Protein AF-A0A8B6DV69-F1 (afdb_monomer_lite)

InterPro domains:
  IPR046496 Domain of unknown function DUF6589 [PF20231] (19-103)

Secondary structure (DSSP, 8-state):
-----TTHHHHHHHHHHTS-------------TTSHHHHHHHHHHHHTTSPEETTEEPPEEEEE-HHHHHHHHHHHHHTTT-SSTTTTTTTEEEEE--HHHHHHHHHHHHHHTS-TT---TT--PPP---------

Organism: Mytilus galloprovincialis (NCBI:txid29158)

pLDDT: mean 71.66, std 21.99, range [31.91, 94.56]

Foldseek 3Di:
DDDDDPPVPVVVVVVVVPPDDDDDPLDDDPFDLVDLVSVLVVLLSVQVVFDADP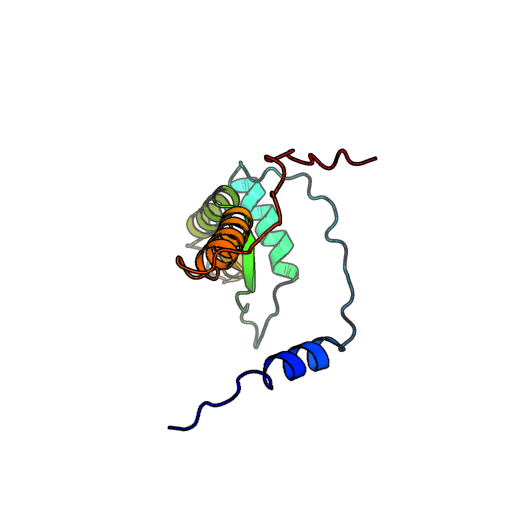NHGDADEDEDAPSSLVSLVVNLVVQVPPPHCSSSSRNYDYDYDPVVVVVVVVVVVVVPVPPPPDPPPDDDDPPDDPPPPPDD

Sequence (136 aa):
MQGICNLSYTTSIFKRIQKKCSVIPFGILEKDENKTGEMIEIIEHLQQYTPKAHDKMMPLLMGGDGLSVAKGEGAQKARADGISQENRLEGFIWKSEDWHAHVISLQVQERAAIPSGCKIQGVDMPPLRAVCLEMN

Radius of gyration: 22.4 Å; chains: 1; bounding box: 54×40×48 Å

Structure (mmCIF, N/CA/C/O backbone):
data_AF-A0A8B6DV69-F1
#
_entry.id   AF-A0A8B6DV69-F1
#
loop_
_atom_site.group_PDB
_atom_site.id
_atom_site.type_symbol
_atom_site.label_atom_id
_atom_site.label_alt_id
_atom_site.label_comp_id
_atom_site.label_asym_id
_atom_site.label_entity_id
_atom_site.label_seq_id
_atom_site.pdbx_PDB_ins_code
_atom_site.Cartn_x
_atom_site.Cartn_y
_atom_site.Cartn_z
_atom_site.occupancy
_atom_site.B_iso_or_equiv
_atom_site.auth_seq_id
_atom_site.auth_comp_id
_atom_site.auth_asym_id
_atom_site.auth_atom_id
_atom_site.pdbx_PDB_model_num
ATOM 1 N N . MET A 1 1 ? 34.103 -25.054 16.673 1.00 37.94 1 MET A N 1
ATOM 2 C CA . MET A 1 1 ? 33.200 -24.127 15.958 1.00 37.94 1 MET A CA 1
ATOM 3 C C . MET A 1 1 ? 32.235 -24.959 15.131 1.00 37.94 1 MET A C 1
ATOM 5 O O . MET A 1 1 ? 32.629 -25.494 14.106 1.00 37.94 1 MET A O 1
ATOM 9 N N . GLN A 1 2 ? 31.030 -25.187 15.654 1.00 32.75 2 GLN A N 1
ATOM 10 C CA . GLN A 1 2 ? 30.006 -26.009 15.007 1.00 32.75 2 GLN A CA 1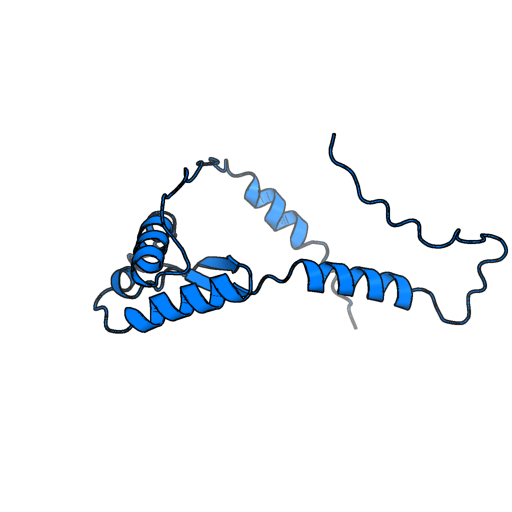
ATOM 11 C C . GLN A 1 2 ? 29.306 -25.182 13.924 1.00 32.75 2 GLN A C 1
ATOM 13 O O . GLN A 1 2 ? 28.636 -24.199 14.230 1.00 32.75 2 GLN A O 1
ATOM 18 N N . GLY A 1 3 ? 29.479 -25.580 12.663 1.00 36.38 3 GLY A N 1
ATOM 19 C CA . GLY A 1 3 ? 28.642 -25.124 11.560 1.00 36.38 3 GLY A CA 1
ATOM 20 C C . GLY A 1 3 ? 27.277 -25.790 11.674 1.00 36.38 3 GLY A C 1
ATOM 21 O O . GLY A 1 3 ? 27.127 -26.969 11.362 1.00 36.38 3 GLY A O 1
ATOM 22 N N . ILE A 1 4 ? 26.289 -25.053 12.176 1.00 43.19 4 ILE A N 1
ATOM 23 C CA . ILE A 1 4 ? 24.906 -25.521 12.223 1.00 43.19 4 ILE A CA 1
ATOM 24 C C . ILE A 1 4 ? 24.355 -25.457 10.796 1.00 43.19 4 ILE A C 1
ATOM 26 O O . ILE A 1 4 ? 24.216 -24.390 10.200 1.00 43.19 4 ILE A O 1
ATOM 30 N N . CYS A 1 5 ? 24.076 -26.636 10.247 1.00 31.91 5 CYS A N 1
ATOM 31 C CA . CYS A 1 5 ? 23.400 -26.840 8.976 1.00 31.91 5 CYS A CA 1
ATOM 32 C C . CYS A 1 5 ? 21.998 -26.206 9.010 1.00 31.91 5 CYS A C 1
ATOM 34 O O . CYS A 1 5 ? 21.076 -26.765 9.599 1.00 31.91 5 CYS A O 1
ATOM 36 N N . ASN A 1 6 ? 21.806 -25.077 8.324 1.00 38.53 6 ASN A N 1
ATOM 37 C CA . ASN A 1 6 ? 20.494 -24.444 8.114 1.00 38.53 6 ASN A CA 1
ATOM 38 C C . ASN A 1 6 ? 19.694 -25.090 6.961 1.00 38.53 6 ASN A C 1
ATOM 40 O O . ASN A 1 6 ? 18.977 -24.406 6.237 1.00 38.53 6 ASN A O 1
ATOM 44 N N . LEU A 1 7 ? 19.794 -26.411 6.776 1.00 40.81 7 LEU A N 1
ATOM 45 C CA . LEU A 1 7 ? 19.006 -27.136 5.766 1.00 40.81 7 LEU A CA 1
ATOM 46 C C . LEU A 1 7 ? 17.689 -27.704 6.337 1.00 40.81 7 LEU A C 1
ATOM 48 O O . LEU A 1 7 ? 16.775 -28.038 5.588 1.00 40.81 7 LEU A O 1
ATOM 52 N N . SER A 1 8 ? 17.555 -27.763 7.665 1.00 40.94 8 SER A N 1
ATOM 53 C CA . SER A 1 8 ? 16.387 -28.340 8.353 1.00 40.94 8 SER A CA 1
ATOM 54 C C . SER A 1 8 ? 15.190 -27.382 8.463 1.00 40.94 8 SER A C 1
ATOM 56 O O . SER A 1 8 ? 14.056 -27.818 8.654 1.00 40.94 8 SER A O 1
ATOM 58 N N . TYR A 1 9 ? 15.419 -26.067 8.371 1.00 44.88 9 TYR A N 1
ATOM 59 C CA . TYR A 1 9 ? 14.370 -25.063 8.600 1.00 44.88 9 TYR A CA 1
ATOM 60 C C . TYR A 1 9 ? 13.439 -24.883 7.392 1.00 44.88 9 TYR A C 1
ATOM 62 O O . TYR A 1 9 ? 12.234 -24.690 7.570 1.00 44.88 9 TYR A O 1
ATOM 70 N N . THR A 1 10 ? 13.954 -25.025 6.169 1.00 39.00 10 THR A N 1
ATOM 71 C CA . THR A 1 10 ? 13.189 -24.803 4.928 1.00 39.00 10 THR A CA 1
ATOM 72 C C . THR A 1 10 ? 12.178 -25.918 4.652 1.00 39.00 10 THR A C 1
ATOM 74 O O . THR A 1 10 ? 11.069 -25.657 4.185 1.00 39.00 10 THR A O 1
ATOM 77 N N . THR A 1 11 ? 12.498 -27.159 5.028 1.00 45.50 11 THR A N 1
ATOM 78 C CA . THR A 1 11 ? 11.606 -28.318 4.864 1.00 45.50 11 THR A CA 1
ATOM 79 C C . THR A 1 11 ? 10.381 -28.245 5.779 1.00 45.50 11 THR A C 1
ATOM 81 O O . THR A 1 11 ? 9.297 -28.685 5.394 1.00 45.50 11 THR A O 1
ATOM 84 N N . SER A 1 12 ? 10.511 -27.652 6.973 1.00 44.91 12 SER A N 1
ATOM 85 C CA . SER A 1 12 ? 9.392 -27.509 7.918 1.00 44.91 12 SER A CA 1
ATOM 86 C C . SER A 1 12 ? 8.340 -26.489 7.459 1.00 44.91 12 SER A C 1
ATOM 88 O O . SER A 1 12 ? 7.144 -26.709 7.661 1.00 44.91 12 SER A O 1
ATOM 90 N N . ILE A 1 13 ? 8.764 -25.415 6.781 1.00 53.09 13 ILE A N 1
ATOM 91 C CA . ILE A 1 13 ? 7.873 -24.382 6.237 1.00 53.09 13 ILE A CA 1
ATOM 92 C C . ILE A 1 13 ? 7.014 -24.982 5.121 1.00 53.09 13 ILE A C 1
ATOM 94 O O . ILE A 1 13 ? 5.790 -24.868 5.162 1.00 53.09 13 ILE A O 1
ATOM 98 N N . PHE A 1 14 ? 7.625 -25.716 4.187 1.00 45.78 14 PHE A N 1
ATOM 99 C CA . PHE A 1 14 ? 6.899 -26.322 3.067 1.00 45.78 14 PHE A CA 1
ATOM 100 C C . PHE A 1 14 ? 5.895 -27.393 3.524 1.00 45.78 14 PHE A C 1
ATOM 102 O O . PHE A 1 14 ? 4.763 -27.441 3.045 1.00 45.78 14 PHE A O 1
ATOM 109 N N . LYS A 1 15 ? 6.253 -28.197 4.536 1.00 46.06 15 LYS A N 1
ATOM 110 C CA . LYS A 1 15 ? 5.348 -29.193 5.138 1.00 46.06 15 LYS A CA 1
ATOM 111 C C . LYS A 1 15 ? 4.149 -28.548 5.858 1.00 46.06 15 LYS A C 1
ATOM 113 O O . LYS A 1 15 ? 3.106 -29.181 5.984 1.00 46.06 15 LYS A O 1
ATOM 118 N N . ARG A 1 16 ? 4.266 -27.284 6.292 1.00 42.62 16 ARG A N 1
ATOM 119 C CA . ARG A 1 16 ? 3.195 -26.488 6.926 1.00 42.62 16 ARG A CA 1
ATOM 120 C C . ARG A 1 16 ? 2.278 -25.791 5.908 1.00 42.62 16 ARG A C 1
ATOM 122 O O . ARG A 1 16 ? 1.100 -25.600 6.206 1.00 42.62 16 ARG A O 1
ATOM 129 N N . ILE A 1 17 ? 2.788 -25.483 4.709 1.00 53.38 17 ILE A N 1
ATOM 130 C CA . ILE A 1 17 ? 2.026 -24.945 3.560 1.00 53.38 17 ILE A CA 1
ATOM 131 C C . ILE A 1 17 ? 1.055 -25.993 2.976 1.00 53.38 17 ILE A C 1
ATOM 133 O O . ILE A 1 17 ? 0.125 -25.642 2.265 1.00 53.38 17 ILE A O 1
ATOM 137 N N . GLN A 1 18 ? 1.172 -27.273 3.355 1.00 49.88 18 GLN A N 1
ATOM 138 C CA . GLN A 1 18 ? 0.200 -28.319 2.996 1.00 49.88 18 GLN A CA 1
ATOM 139 C C . GLN A 1 18 ? -1.188 -28.182 3.653 1.00 49.88 18 GLN A C 1
ATOM 141 O O . GLN A 1 18 ? -2.067 -29.014 3.420 1.00 49.88 18 GLN A O 1
ATOM 146 N N . LYS A 1 19 ? -1.437 -27.147 4.465 1.00 58.00 19 LYS A N 1
ATOM 147 C CA . LYS A 1 19 ? -2.820 -26.767 4.778 1.00 58.00 19 LYS A CA 1
ATOM 148 C C . LYS A 1 19 ? -3.476 -26.268 3.491 1.00 58.00 19 LYS A C 1
ATOM 150 O O . LYS A 1 19 ? -2.925 -25.380 2.859 1.00 58.00 19 LYS A O 1
ATOM 155 N N . LYS A 1 20 ? -4.644 -26.822 3.128 1.00 50.78 20 LYS A N 1
ATOM 156 C CA . LYS A 1 20 ? -5.443 -26.407 1.957 1.00 50.78 20 LYS A CA 1
ATOM 157 C C . LYS A 1 20 ? -5.463 -24.879 1.832 1.00 50.78 20 LYS A C 1
ATOM 159 O O . LYS A 1 20 ? -6.151 -24.204 2.591 1.00 50.78 20 LYS A O 1
ATOM 164 N N . CYS A 1 21 ? -4.710 -24.356 0.877 1.00 57.12 21 CYS A N 1
ATOM 165 C CA . CYS A 1 21 ? -4.777 -22.976 0.440 1.00 57.12 21 CYS A CA 1
ATOM 166 C C . CYS A 1 21 ? -5.891 -22.891 -0.606 1.00 57.12 21 CYS A C 1
ATOM 168 O O . CYS A 1 21 ? -5.811 -23.518 -1.661 1.00 57.12 21 CYS A O 1
ATOM 170 N N . SER A 1 22 ? -6.971 -22.168 -0.299 1.00 66.19 22 SER A N 1
ATOM 171 C CA . SER A 1 22 ? -7.952 -21.818 -1.323 1.00 66.19 22 SER A CA 1
ATOM 172 C C . SER A 1 22 ? -7.373 -20.675 -2.141 1.00 66.19 22 SER A C 1
ATOM 174 O O . SER A 1 22 ? -7.182 -19.575 -1.622 1.00 66.19 22 SER A O 1
ATOM 176 N N . VAL A 1 23 ? -7.072 -20.937 -3.407 1.00 74.94 23 VAL A N 1
ATOM 177 C CA . VAL A 1 23 ? -6.725 -19.877 -4.350 1.00 74.94 23 VAL A CA 1
ATOM 178 C C . VAL A 1 23 ? -8.014 -19.130 -4.670 1.00 74.94 23 VAL A C 1
ATOM 180 O O . VAL A 1 23 ? -8.938 -19.709 -5.238 1.00 74.94 23 VAL A O 1
ATOM 183 N N . ILE A 1 24 ? -8.091 -17.870 -4.256 1.00 74.12 24 ILE A N 1
ATOM 184 C CA . ILE A 1 24 ? -9.217 -16.986 -4.552 1.00 74.12 24 ILE A CA 1
ATOM 185 C C . ILE A 1 24 ? -8.725 -16.008 -5.621 1.00 74.12 24 ILE A C 1
ATOM 187 O O . ILE A 1 24 ? -7.759 -15.287 -5.361 1.00 74.12 24 ILE A O 1
ATOM 191 N N . PRO A 1 25 ? -9.317 -15.987 -6.827 1.00 76.94 25 PRO A N 1
ATOM 192 C CA . PRO A 1 25 ? -8.986 -14.961 -7.802 1.00 76.94 25 PRO A CA 1
ATOM 193 C C . PRO A 1 25 ? -9.494 -13.609 -7.287 1.00 76.94 25 PRO A C 1
ATOM 195 O O . PRO A 1 25 ? -10.674 -13.469 -6.979 1.00 76.94 25 PRO A O 1
ATOM 198 N N . PHE A 1 26 ? -8.612 -12.610 -7.220 1.00 71.25 26 PHE A N 1
ATOM 199 C CA . PHE A 1 26 ? -8.963 -11.253 -6.778 1.00 71.25 26 PHE A CA 1
ATOM 200 C C . PHE A 1 26 ? -9.865 -10.495 -7.768 1.00 71.25 26 PHE A C 1
ATOM 202 O O . PHE A 1 26 ? -10.429 -9.463 -7.421 1.00 71.25 26 PHE A O 1
ATOM 209 N N . GLY A 1 27 ? -10.033 -11.018 -8.987 1.00 82.62 27 GLY A N 1
ATOM 210 C CA . GLY A 1 27 ? -10.721 -10.320 -10.070 1.00 82.62 27 GLY A CA 1
ATOM 211 C C . GLY A 1 27 ? -9.879 -9.181 -10.649 1.00 82.62 27 GLY A C 1
ATOM 212 O O . GLY A 1 27 ? -8.705 -9.023 -10.316 1.00 82.62 27 GLY A O 1
ATOM 213 N N . ILE A 1 28 ? -10.481 -8.412 -11.556 1.00 84.50 28 ILE A N 1
ATOM 214 C CA . ILE A 1 28 ? -9.893 -7.185 -12.100 1.00 84.50 28 ILE A CA 1
ATOM 215 C C . ILE A 1 28 ? -10.587 -6.018 -11.407 1.00 84.50 28 ILE A C 1
ATOM 217 O O . ILE A 1 28 ? -11.811 -5.905 -11.462 1.00 84.50 28 ILE A O 1
ATOM 221 N N . LEU A 1 29 ? -9.807 -5.161 -10.755 1.00 87.38 29 LEU A N 1
ATOM 222 C CA . LEU A 1 29 ? -10.288 -3.882 -10.248 1.00 87.38 29 LEU A CA 1
ATOM 223 C C . LEU A 1 29 ? -10.023 -2.821 -11.316 1.00 87.38 29 LEU A C 1
ATOM 225 O O . LEU A 1 29 ? -8.876 -2.598 -11.695 1.00 87.38 29 LEU A O 1
ATOM 229 N N . GLU A 1 30 ? -11.074 -2.164 -11.802 1.00 89.44 30 GLU A N 1
ATOM 230 C CA . GLU A 1 30 ? -10.974 -1.055 -12.761 1.00 89.44 30 GLU A CA 1
ATOM 231 C C . GLU A 1 30 ? -10.536 0.235 -12.043 1.00 89.44 30 GLU A C 1
ATOM 233 O O . GLU A 1 30 ? -11.312 1.179 -11.884 1.00 89.44 30 GLU A O 1
ATOM 238 N N . LYS A 1 31 ? -9.304 0.238 -11.522 1.00 91.19 31 LYS A N 1
ATOM 239 C CA . LYS A 1 31 ? -8.714 1.326 -10.733 1.00 91.19 31 LYS A CA 1
ATOM 240 C C . LYS A 1 31 ? -7.281 1.595 -11.181 1.00 91.19 31 LYS A C 1
ATOM 242 O O . LYS A 1 31 ? -6.522 0.669 -11.452 1.00 91.19 31 LYS A O 1
ATOM 247 N N . ASP A 1 32 ? -6.927 2.869 -11.259 1.00 90.69 32 ASP A N 1
ATOM 248 C CA . ASP A 1 32 ? -5.625 3.363 -11.683 1.00 90.69 32 ASP A CA 1
ATOM 249 C C . ASP A 1 32 ? -4.742 3.666 -10.469 1.00 90.69 32 ASP A C 1
ATOM 251 O O . ASP A 1 32 ? -4.973 4.610 -9.711 1.00 90.69 32 ASP A O 1
ATOM 255 N N . GLU A 1 33 ? -3.673 2.890 -10.328 1.00 89.06 33 GLU A N 1
ATOM 256 C CA . GLU A 1 33 ? -2.648 3.062 -9.298 1.00 89.06 33 GLU A CA 1
ATOM 257 C C . GLU A 1 33 ? -1.986 4.452 -9.328 1.00 89.06 33 GLU A C 1
ATOM 259 O O . GLU A 1 33 ? -1.510 4.960 -8.307 1.00 89.06 33 GLU A O 1
ATOM 264 N N . ASN A 1 34 ? -1.971 5.124 -10.483 1.00 90.50 34 ASN A N 1
ATOM 265 C CA . ASN A 1 34 ? -1.346 6.437 -10.591 1.00 90.50 34 ASN A CA 1
ATOM 266 C C . ASN A 1 34 ? -2.095 7.515 -9.810 1.00 90.50 34 ASN A C 1
ATOM 268 O O . ASN A 1 34 ? -1.464 8.494 -9.379 1.00 90.50 34 ASN A O 1
ATOM 272 N N . LYS A 1 35 ? -3.406 7.337 -9.612 1.00 93.25 35 LYS A N 1
ATOM 273 C CA . LYS A 1 35 ? -4.269 8.259 -8.877 1.00 93.25 35 LYS A CA 1
ATOM 274 C C . LYS A 1 35 ? -4.358 7.828 -7.420 1.00 93.25 35 LYS A C 1
ATOM 276 O O . LYS A 1 35 ? -4.880 6.769 -7.098 1.00 93.25 35 LYS A O 1
ATOM 281 N N . THR A 1 36 ? -3.943 8.708 -6.512 1.00 91.62 36 THR A N 1
ATOM 282 C CA . THR A 1 36 ? -3.914 8.412 -5.071 1.00 91.62 36 THR A CA 1
ATOM 283 C C . THR A 1 36 ? -5.274 7.982 -4.512 1.00 91.62 36 THR A C 1
ATOM 285 O O . THR A 1 36 ? -5.323 7.091 -3.675 1.00 91.62 36 THR A O 1
ATOM 288 N N . GLY A 1 37 ? -6.377 8.582 -4.977 1.00 92.81 37 GLY A N 1
ATOM 289 C CA . GLY A 1 37 ? -7.725 8.207 -4.530 1.00 92.81 37 GLY A CA 1
ATOM 290 C C . GLY A 1 37 ? -8.105 6.778 -4.922 1.00 92.81 37 GLY A C 1
ATOM 291 O O . GLY A 1 37 ? -8.565 6.014 -4.084 1.00 92.81 37 GLY A O 1
ATOM 292 N N . GLU A 1 38 ? -7.835 6.393 -6.169 1.00 94.56 38 GLU A N 1
ATOM 293 C CA . GLU A 1 38 ? -8.121 5.041 -6.657 1.00 94.56 38 GLU A CA 1
ATOM 294 C C . GLU A 1 38 ? -7.161 4.013 -6.033 1.00 94.56 38 GLU A C 1
ATOM 296 O O . GLU A 1 38 ? -7.582 2.911 -5.696 1.00 94.56 38 GLU A O 1
ATOM 301 N N . MET A 1 39 ? -5.907 4.395 -5.760 1.00 93.94 39 MET A N 1
ATOM 302 C CA . MET A 1 39 ? -4.961 3.561 -5.010 1.00 93.94 39 MET A CA 1
ATOM 303 C C . MET A 1 39 ? -5.427 3.278 -3.575 1.00 93.94 39 MET A C 1
ATOM 305 O O . MET A 1 39 ? -5.270 2.161 -3.087 1.00 93.94 39 MET A O 1
ATOM 309 N N . ILE A 1 40 ? -6.038 4.255 -2.894 1.00 94.50 40 ILE A N 1
ATOM 310 C CA . ILE A 1 40 ? -6.639 4.037 -1.568 1.00 94.50 40 ILE A CA 1
ATOM 311 C C . ILE A 1 40 ? -7.734 2.971 -1.656 1.00 94.50 40 ILE A C 1
ATOM 313 O O . ILE A 1 40 ? -7.719 2.036 -0.862 1.00 94.50 40 ILE A O 1
ATOM 317 N N . GLU A 1 41 ? -8.625 3.058 -2.645 1.00 93.81 41 GLU A N 1
ATOM 318 C CA . GLU A 1 41 ? -9.700 2.076 -2.839 1.00 93.81 41 GLU A CA 1
ATOM 319 C C . GLU A 1 41 ? -9.157 0.669 -3.141 1.00 93.81 41 GLU A C 1
ATOM 321 O O . GLU A 1 41 ? -9.688 -0.321 -2.633 1.00 93.81 41 GLU A O 1
ATOM 326 N N . ILE A 1 42 ? -8.072 0.565 -3.920 1.00 93.25 42 ILE A N 1
ATOM 327 C CA . ILE A 1 42 ? -7.370 -0.707 -4.158 1.00 93.25 42 ILE A CA 1
ATOM 328 C C . ILE A 1 42 ? -6.872 -1.284 -2.830 1.00 93.25 42 ILE A C 1
ATOM 330 O O . ILE A 1 42 ? -7.114 -2.453 -2.532 1.00 93.25 42 ILE A O 1
ATOM 334 N N . ILE A 1 43 ? -6.193 -0.476 -2.013 1.00 92.81 43 ILE A N 1
ATOM 335 C CA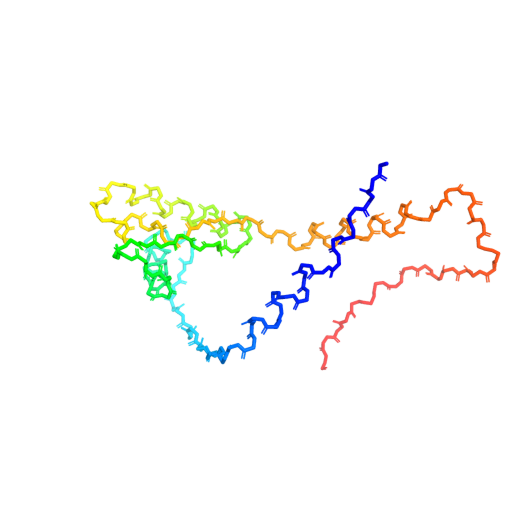 . ILE A 1 43 ? -5.639 -0.936 -0.737 1.00 92.81 43 ILE A CA 1
ATOM 336 C C . ILE A 1 43 ? -6.761 -1.323 0.232 1.00 92.81 43 ILE A C 1
ATOM 338 O O . ILE A 1 43 ? -6.674 -2.381 0.851 1.00 92.81 43 ILE A O 1
ATOM 342 N N . GLU A 1 44 ? -7.827 -0.525 0.335 1.00 92.44 44 GLU A N 1
ATOM 343 C CA . GLU A 1 44 ? -9.010 -0.830 1.152 1.00 92.44 44 GLU A CA 1
ATOM 344 C C . GLU A 1 44 ? -9.643 -2.165 0.729 1.00 92.44 44 GLU A C 1
ATOM 346 O O . GLU A 1 44 ? -9.948 -3.005 1.579 1.00 92.44 44 GLU A O 1
ATOM 351 N N . HIS A 1 45 ? -9.755 -2.420 -0.580 1.00 91.62 45 HIS A N 1
ATOM 352 C CA . HIS A 1 45 ? -10.212 -3.710 -1.088 1.00 91.62 45 HIS A CA 1
ATOM 353 C C . HIS A 1 45 ? -9.258 -4.847 -0.708 1.00 91.62 45 HIS A C 1
ATOM 355 O O . HIS A 1 45 ? -9.706 -5.929 -0.345 1.00 91.62 45 HIS A O 1
ATOM 361 N N . LEU A 1 46 ? -7.943 -4.647 -0.767 1.00 89.75 46 LEU A N 1
ATOM 362 C CA . LEU A 1 46 ? -6.978 -5.699 -0.441 1.00 89.75 46 LEU A CA 1
ATOM 363 C C . LEU A 1 46 ? -6.919 -6.008 1.060 1.00 89.75 46 LEU A C 1
ATOM 365 O O . LEU A 1 46 ? -6.696 -7.157 1.444 1.00 89.75 46 LEU A O 1
ATOM 369 N N . GLN A 1 47 ? -7.168 -5.021 1.920 1.00 89.94 47 GLN A N 1
ATOM 370 C CA . GLN A 1 47 ? -7.124 -5.192 3.374 1.00 89.94 47 GLN A CA 1
ATOM 371 C C . GLN A 1 47 ? -8.136 -6.197 3.925 1.00 89.94 47 GLN A C 1
ATOM 373 O O . GLN A 1 47 ? -7.926 -6.731 5.017 1.00 89.94 47 GLN A O 1
ATOM 378 N N . GLN A 1 48 ? -9.199 -6.513 3.179 1.00 87.62 48 GLN A N 1
ATOM 379 C CA . GLN A 1 48 ? -10.149 -7.561 3.565 1.00 87.62 48 GLN A CA 1
ATOM 380 C C . GLN A 1 48 ? -9.484 -8.943 3.699 1.00 87.62 48 GLN A C 1
ATOM 382 O O . GLN A 1 48 ? -9.974 -9.798 4.436 1.00 87.62 48 GLN A O 1
ATOM 387 N N . TYR A 1 49 ? -8.362 -9.159 3.005 1.00 86.94 49 TYR A N 1
ATOM 388 C CA . TYR A 1 49 ? -7.616 -10.416 3.013 1.00 86.94 49 TYR A CA 1
ATOM 389 C C . TYR A 1 49 ? -6.505 -10.447 4.067 1.00 86.94 49 TYR A C 1
ATOM 391 O O . TYR A 1 49 ? -5.881 -11.490 4.281 1.00 86.94 49 TYR A O 1
ATOM 399 N N . THR A 1 50 ? -6.249 -9.327 4.742 1.00 87.56 50 THR A N 1
ATOM 400 C CA . THR A 1 50 ? -5.213 -9.241 5.766 1.00 87.56 50 THR A CA 1
ATOM 401 C C . THR A 1 50 ? -5.681 -9.944 7.044 1.00 87.56 50 THR A C 1
ATOM 403 O O . THR A 1 50 ? -6.772 -9.657 7.549 1.00 87.56 50 THR A O 1
ATOM 406 N N . PRO A 1 51 ? -4.883 -10.867 7.613 1.00 88.31 51 PRO A N 1
ATOM 407 C CA . PRO A 1 51 ? -5.272 -11.572 8.824 1.00 88.31 51 PRO A CA 1
ATOM 408 C C . PRO A 1 51 ? -5.420 -10.603 10.002 1.00 88.31 51 PRO A C 1
ATOM 410 O O . PRO A 1 51 ? -4.549 -9.770 10.272 1.00 88.31 51 PRO A O 1
ATOM 413 N N . LYS A 1 52 ? -6.520 -10.756 10.741 1.00 89.38 52 LYS A N 1
ATOM 414 C CA . LYS A 1 52 ? -6.795 -10.019 11.977 1.00 89.38 52 LYS A CA 1
ATOM 415 C C . LYS A 1 52 ? -6.513 -10.929 13.170 1.00 89.38 52 LYS A C 1
ATOM 417 O O . LYS A 1 52 ? -7.041 -12.037 13.244 1.00 89.38 52 LYS A O 1
ATOM 422 N N . ALA A 1 53 ? -5.672 -10.476 14.094 1.00 86.00 53 ALA A N 1
ATOM 423 C CA . ALA A 1 53 ? -5.379 -11.172 15.343 1.00 86.00 53 ALA A CA 1
ATOM 424 C C . ALA A 1 53 ? -5.801 -10.277 16.510 1.00 86.00 53 ALA A C 1
ATOM 426 O O . ALA A 1 53 ? -5.314 -9.156 16.621 1.00 86.00 53 ALA A O 1
ATOM 427 N N . HIS A 1 54 ? -6.694 -10.766 17.378 1.00 82.00 54 HIS A N 1
ATOM 428 C CA . HIS A 1 54 ? -7.221 -9.994 18.516 1.00 82.00 54 HIS A CA 1
ATOM 429 C C . HIS A 1 54 ? -7.760 -8.609 18.099 1.00 82.00 54 HIS A C 1
ATOM 431 O O . HIS A 1 54 ? -7.385 -7.598 18.687 1.00 82.00 54 HIS A O 1
ATOM 437 N N . ASP A 1 55 ? -8.556 -8.566 17.024 1.00 78.81 55 ASP A N 1
ATOM 438 C CA . ASP A 1 55 ? -9.118 -7.344 16.416 1.00 78.81 55 ASP A CA 1
ATOM 439 C C . ASP A 1 55 ? -8.093 -6.303 15.928 1.00 78.81 55 ASP A C 1
ATOM 441 O O . ASP A 1 55 ? -8.455 -5.211 15.494 1.00 78.81 55 ASP A O 1
ATOM 445 N N . LYS A 1 56 ? -6.803 -6.656 15.924 1.00 83.19 56 LYS A N 1
ATOM 446 C CA . LYS A 1 56 ? -5.719 -5.859 15.354 1.00 83.19 56 LYS A CA 1
ATOM 447 C C . LYS A 1 56 ? -5.330 -6.418 13.990 1.00 83.19 56 LYS A C 1
ATOM 449 O O . LYS A 1 56 ? -5.161 -7.630 13.826 1.00 83.19 56 LYS A O 1
ATOM 454 N N . MET A 1 57 ? -5.160 -5.539 13.008 1.00 85.56 57 MET A N 1
ATOM 455 C CA . MET A 1 57 ? -4.699 -5.940 11.683 1.00 85.56 57 MET A CA 1
ATOM 456 C C . MET A 1 57 ? -3.206 -6.283 11.757 1.00 85.56 57 MET A C 1
ATOM 458 O O . MET A 1 57 ? -2.414 -5.507 12.297 1.00 85.56 57 MET A O 1
ATOM 462 N N . MET A 1 58 ? -2.812 -7.463 11.271 1.00 88.19 58 MET A N 1
ATOM 463 C CA . MET A 1 58 ? -1.396 -7.821 11.192 1.00 88.19 58 MET A CA 1
ATOM 464 C C . MET A 1 58 ? -0.837 -7.401 9.832 1.00 88.19 58 MET A C 1
ATOM 466 O O . MET A 1 58 ? -1.346 -7.882 8.822 1.00 88.19 58 MET A O 1
ATOM 470 N N . PRO A 1 59 ? 0.208 -6.561 9.774 1.00 87.75 59 PRO A N 1
ATOM 471 C CA . PRO A 1 59 ? 0.722 -6.084 8.501 1.00 87.75 59 PRO A CA 1
ATOM 472 C C . PRO A 1 59 ? 1.328 -7.228 7.679 1.00 87.75 59 PRO A C 1
ATOM 474 O O . PRO A 1 59 ? 2.171 -7.984 8.171 1.00 87.75 59 PRO A O 1
ATOM 477 N N . LEU A 1 60 ? 0.910 -7.341 6.420 1.00 90.19 60 LEU A N 1
ATOM 478 C CA . LEU A 1 60 ? 1.466 -8.277 5.444 1.00 90.19 60 LEU A CA 1
ATOM 479 C C . LEU A 1 60 ? 2.532 -7.575 4.595 1.00 90.19 60 LEU A C 1
ATOM 481 O O . LEU A 1 60 ? 2.385 -6.406 4.250 1.00 90.19 60 LEU A O 1
ATOM 485 N N . LEU A 1 61 ? 3.591 -8.289 4.216 1.00 90.19 61 LEU A N 1
ATOM 486 C CA . LEU A 1 61 ? 4.529 -7.788 3.213 1.00 90.19 61 LEU A CA 1
ATOM 487 C C . LEU A 1 61 ? 3.844 -7.773 1.845 1.00 90.19 61 LEU A C 1
ATOM 489 O O . LEU A 1 61 ? 3.419 -8.821 1.359 1.00 90.19 61 LEU A O 1
ATOM 493 N N . MET A 1 62 ? 3.758 -6.592 1.241 1.00 89.50 62 MET A N 1
ATOM 494 C CA . MET A 1 62 ? 3.243 -6.408 -0.108 1.00 89.50 62 MET A CA 1
ATOM 495 C C . MET A 1 62 ? 4.400 -6.026 -1.028 1.00 89.50 62 MET A C 1
ATOM 497 O O . MET A 1 62 ? 5.017 -4.970 -0.873 1.00 89.50 62 MET A O 1
ATOM 501 N N . GLY A 1 63 ? 4.726 -6.946 -1.934 1.00 89.69 63 GLY A N 1
ATOM 502 C CA . GLY A 1 63 ? 5.760 -6.768 -2.943 1.00 89.69 63 GLY A CA 1
ATOM 503 C C . GLY A 1 63 ? 5.236 -5.982 -4.137 1.00 89.69 63 GLY A C 1
ATOM 504 O O . GLY A 1 63 ? 4.106 -6.197 -4.572 1.00 89.69 63 GLY A O 1
ATOM 505 N N . GLY A 1 64 ? 6.058 -5.084 -4.665 1.00 87.81 64 GLY A N 1
ATOM 506 C CA . GLY A 1 64 ? 5.753 -4.327 -5.873 1.00 87.81 64 GLY A CA 1
ATOM 507 C C . GLY A 1 64 ? 7.017 -3.783 -6.519 1.00 87.81 64 GLY A C 1
ATOM 508 O O . GLY A 1 64 ? 8.112 -3.883 -5.954 1.00 87.81 64 GLY A O 1
ATOM 509 N N . ASP A 1 65 ? 6.864 -3.194 -7.701 1.00 87.50 65 ASP A N 1
ATOM 510 C CA . ASP A 1 65 ? 7.941 -2.409 -8.286 1.00 87.50 65 ASP A CA 1
ATOM 511 C C . ASP A 1 65 ? 8.149 -1.100 -7.491 1.00 87.50 65 ASP A C 1
ATOM 513 O O . ASP A 1 65 ? 7.402 -0.763 -6.564 1.00 87.50 65 ASP A O 1
ATOM 517 N N . GLY A 1 66 ? 9.204 -0.352 -7.819 1.00 88.00 66 GLY A N 1
ATOM 518 C CA . GLY A 1 66 ? 9.532 0.866 -7.076 1.00 88.00 66 GLY A CA 1
ATOM 519 C C . GLY A 1 66 ? 8.441 1.943 -7.141 1.00 88.00 66 GLY A C 1
ATOM 520 O O . GLY A 1 66 ? 8.276 2.698 -6.180 1.00 88.00 66 GLY A O 1
ATOM 521 N N . LEU A 1 67 ? 7.691 2.018 -8.245 1.00 89.56 67 LEU A N 1
ATOM 522 C CA . LEU A 1 67 ? 6.639 3.017 -8.418 1.00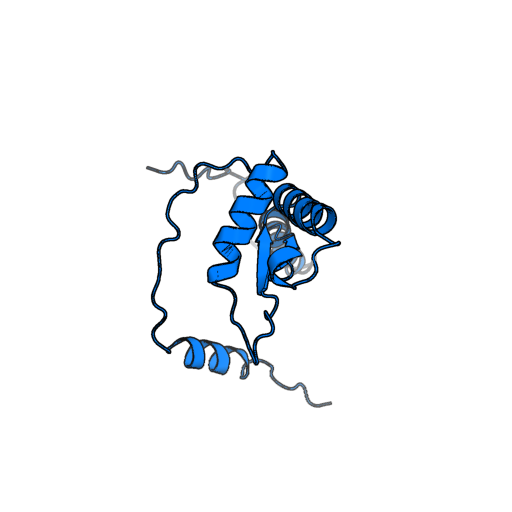 89.56 67 LEU A CA 1
ATOM 523 C C . LEU A 1 67 ? 5.392 2.634 -7.627 1.00 89.56 67 LEU A C 1
ATOM 525 O O . LEU A 1 67 ? 4.872 3.477 -6.896 1.00 89.56 67 LEU A O 1
ATOM 529 N N . SER A 1 68 ? 4.972 1.374 -7.694 1.00 90.19 68 SER A N 1
ATOM 530 C CA . SER A 1 68 ? 3.854 0.843 -6.925 1.00 90.19 68 SER A CA 1
ATOM 531 C C . SER A 1 68 ? 4.078 0.992 -5.426 1.00 90.19 68 SER A C 1
ATOM 533 O O . SER A 1 68 ? 3.199 1.453 -4.699 1.00 90.19 68 SER A O 1
ATOM 535 N N . VAL A 1 69 ? 5.297 0.717 -4.953 1.00 92.38 69 VAL A N 1
ATOM 536 C CA . VAL A 1 69 ? 5.673 0.948 -3.550 1.00 92.38 69 VAL A CA 1
ATOM 537 C C . VAL A 1 69 ? 5.541 2.422 -3.172 1.00 92.38 69 VAL A C 1
ATOM 539 O O . VAL A 1 69 ? 4.924 2.742 -2.157 1.00 92.38 69 VAL A O 1
ATOM 542 N N . ALA A 1 70 ? 6.054 3.340 -3.997 1.00 92.50 70 ALA A N 1
ATOM 543 C CA . ALA A 1 70 ? 5.951 4.772 -3.723 1.00 92.50 70 ALA A CA 1
ATOM 544 C C . ALA A 1 70 ? 4.491 5.262 -3.699 1.00 92.50 70 ALA A C 1
ATOM 546 O O . ALA A 1 70 ? 4.129 6.103 -2.871 1.00 92.50 70 ALA A O 1
ATOM 547 N N . LYS A 1 71 ? 3.637 4.729 -4.582 1.00 94.38 71 LYS A N 1
ATOM 548 C CA . LYS A 1 71 ? 2.197 5.027 -4.616 1.00 94.38 71 LYS A CA 1
ATOM 549 C C . LYS A 1 71 ? 1.477 4.468 -3.393 1.00 94.38 71 LYS A C 1
ATOM 551 O O . LYS A 1 71 ? 0.696 5.190 -2.773 1.00 94.38 71 LYS A O 1
ATOM 556 N N . GLY A 1 72 ? 1.794 3.238 -3.003 1.00 93.19 72 GLY A N 1
ATOM 557 C CA . GLY A 1 72 ? 1.264 2.585 -1.812 1.00 93.19 72 GLY A CA 1
ATOM 558 C C . GLY A 1 72 ? 1.616 3.317 -0.516 1.00 93.19 72 GLY A C 1
ATOM 559 O O . GLY A 1 72 ? 0.733 3.625 0.288 1.00 93.19 72 GLY A O 1
ATOM 560 N N . GLU A 1 73 ? 2.884 3.694 -0.341 1.00 93.50 73 GLU A N 1
ATOM 561 C CA . GLU A 1 73 ? 3.314 4.531 0.785 1.00 93.50 73 GLU A CA 1
ATOM 562 C C . GLU A 1 73 ? 2.658 5.919 0.754 1.00 93.50 73 GLU A C 1
ATOM 564 O O . GLU A 1 73 ? 2.306 6.472 1.798 1.00 93.50 73 GLU A O 1
ATOM 569 N N . GLY A 1 74 ? 2.488 6.499 -0.437 1.00 94.00 74 GLY A N 1
ATOM 570 C CA . GLY A 1 74 ? 1.797 7.773 -0.622 1.00 94.00 74 GLY A CA 1
ATOM 571 C C . GLY A 1 74 ? 0.340 7.718 -0.158 1.00 94.00 74 GLY A C 1
ATOM 572 O O . GLY A 1 74 ? -0.113 8.621 0.545 1.00 94.00 74 GLY A O 1
ATOM 573 N N . ALA A 1 75 ? -0.373 6.641 -0.489 1.00 93.94 75 ALA A N 1
ATOM 574 C CA . ALA A 1 75 ? -1.744 6.407 -0.044 1.00 93.94 75 ALA A CA 1
ATOM 575 C C . ALA A 1 75 ? -1.836 6.233 1.483 1.00 93.94 75 ALA A C 1
ATOM 577 O O . ALA A 1 75 ? -2.709 6.830 2.113 1.00 93.94 75 ALA A O 1
ATOM 578 N N . GLN A 1 76 ? -0.901 5.498 2.097 1.00 93.94 76 GLN A N 1
ATOM 579 C CA . GLN A 1 76 ? -0.822 5.369 3.559 1.00 93.94 76 GLN A CA 1
ATOM 580 C C . GLN A 1 76 ? -0.583 6.720 4.241 1.00 93.94 76 GLN A C 1
ATOM 582 O O . GLN A 1 76 ? -1.282 7.068 5.190 1.00 93.94 76 GLN A O 1
ATOM 587 N N . LYS A 1 77 ? 0.352 7.528 3.725 1.00 94.06 77 LYS A N 1
ATOM 588 C CA . LYS A 1 77 ? 0.622 8.878 4.249 1.00 94.06 77 LYS A CA 1
ATOM 589 C C . LYS A 1 77 ? -0.593 9.796 4.120 1.00 94.06 77 LYS A C 1
ATOM 591 O O . LYS A 1 77 ? -0.883 10.537 5.051 1.00 94.06 77 LYS A O 1
ATOM 596 N N . ALA A 1 78 ? -1.333 9.711 3.013 1.00 93.12 78 ALA A N 1
ATOM 597 C CA . ALA A 1 78 ? -2.555 10.492 2.804 1.00 93.12 78 ALA A CA 1
ATOM 598 C C . ALA A 1 78 ? -3.673 10.159 3.810 1.00 93.12 78 ALA A C 1
ATOM 600 O O . ALA A 1 78 ? -4.585 10.960 4.004 1.00 93.12 78 ALA A O 1
ATOM 601 N N . ARG A 1 79 ? -3.612 8.984 4.446 1.00 92.00 79 ARG A N 1
ATOM 602 C CA . ARG A 1 79 ? -4.604 8.495 5.410 1.00 92.00 79 ARG A CA 1
ATOM 603 C C . ARG A 1 79 ? -4.037 8.297 6.817 1.00 92.00 79 ARG A C 1
ATOM 605 O O . ARG A 1 79 ? -4.717 7.724 7.664 1.00 92.00 79 ARG A O 1
ATOM 612 N N . ALA A 1 80 ? -2.840 8.815 7.095 1.00 91.06 80 ALA A N 1
ATOM 613 C CA . ALA A 1 80 ? -2.148 8.631 8.371 1.00 91.06 80 ALA A CA 1
ATOM 614 C C . ALA A 1 80 ? -2.941 9.154 9.587 1.00 91.06 80 ALA A C 1
ATOM 616 O O . ALA A 1 80 ? -2.794 8.622 10.683 1.00 91.06 80 ALA A O 1
ATOM 617 N N . ASP A 1 81 ? -3.835 10.126 9.386 1.00 92.81 81 ASP A N 1
ATOM 618 C CA . ASP A 1 81 ? -4.667 10.720 10.444 1.00 92.81 81 ASP A CA 1
ATOM 619 C C . ASP A 1 81 ? -5.915 9.884 10.807 1.00 92.81 81 ASP A C 1
ATOM 621 O O . ASP A 1 81 ? -6.738 10.288 11.631 1.00 92.81 81 ASP A O 1
ATOM 625 N N . GLY A 1 82 ? -6.099 8.711 10.191 1.00 88.56 82 GLY A N 1
ATOM 626 C CA . GLY A 1 82 ? -7.228 7.825 10.466 1.00 88.56 82 GLY A CA 1
ATOM 627 C C . GLY A 1 82 ? -7.277 7.326 11.920 1.00 88.56 82 GLY A C 1
ATOM 628 O O . GLY A 1 82 ? -6.265 6.971 12.522 1.00 88.56 82 GLY A O 1
ATOM 629 N N . ILE A 1 83 ? -8.484 7.233 12.485 1.00 88.62 83 ILE A N 1
ATOM 630 C CA . ILE A 1 83 ? -8.694 6.777 13.873 1.00 88.62 83 ILE A CA 1
ATOM 631 C C . ILE A 1 83 ? -8.399 5.271 14.014 1.00 88.62 83 ILE A C 1
ATOM 633 O O . ILE A 1 83 ? -7.678 4.849 14.922 1.00 88.62 83 ILE A O 1
ATOM 637 N N . SER A 1 84 ? -8.926 4.448 13.103 1.00 88.75 84 SER A N 1
ATOM 638 C CA . SER A 1 84 ? -8.707 2.997 13.076 1.00 88.75 84 SER A CA 1
ATOM 639 C C . SER A 1 84 ? -7.514 2.618 12.190 1.00 88.75 84 SER A C 1
ATOM 641 O O . SER A 1 84 ? -7.147 3.349 11.272 1.00 88.75 84 SER A O 1
ATOM 643 N N . GLN A 1 85 ? -6.924 1.446 12.441 1.00 88.00 85 GLN A N 1
ATOM 644 C CA . GLN A 1 85 ? -5.829 0.903 11.617 1.00 88.00 85 GLN A CA 1
ATOM 645 C C . GLN A 1 85 ? -6.254 0.649 10.168 1.00 88.00 85 GLN A C 1
ATOM 647 O O . GLN A 1 85 ? -5.467 0.852 9.247 1.00 88.00 85 GLN A O 1
ATOM 652 N N . GLU A 1 86 ? -7.513 0.246 9.976 1.00 88.81 86 GLU A N 1
ATOM 653 C CA . GLU A 1 86 ? -8.115 0.056 8.653 1.00 88.81 86 GLU A CA 1
ATOM 654 C C . GLU A 1 86 ? -8.170 1.395 7.908 1.00 88.81 86 GLU A C 1
ATOM 656 O O . GLU A 1 86 ? -7.670 1.512 6.794 1.00 88.81 86 GLU A O 1
ATOM 661 N N . ASN A 1 87 ? -8.635 2.458 8.577 1.00 90.12 87 ASN A N 1
ATOM 662 C CA . ASN A 1 87 ? -8.706 3.788 7.973 1.00 90.12 87 ASN A CA 1
ATOM 663 C C . ASN A 1 87 ? -7.329 4.363 7.624 1.00 90.12 87 ASN A C 1
ATOM 665 O O . ASN A 1 87 ? -7.260 5.148 6.679 1.00 90.12 87 ASN A O 1
ATOM 669 N N . ARG A 1 88 ? -6.278 3.986 8.372 1.00 92.25 88 ARG A N 1
ATOM 670 C CA . ARG A 1 88 ? -4.872 4.370 8.133 1.00 92.25 88 ARG A CA 1
ATOM 671 C C . ARG A 1 88 ? -4.146 3.514 7.102 1.00 92.25 88 ARG A C 1
ATOM 673 O O . ARG A 1 88 ? -2.986 3.774 6.800 1.00 92.25 88 ARG A O 1
ATOM 680 N N . LEU A 1 89 ? -4.809 2.501 6.556 1.00 92.06 89 LEU A N 1
ATOM 681 C CA . LEU A 1 89 ? -4.235 1.605 5.562 1.00 92.06 89 LEU A CA 1
ATOM 682 C C . LEU A 1 89 ? -3.007 0.801 6.070 1.00 92.06 89 LEU A C 1
ATOM 684 O O . LEU A 1 89 ? -2.144 0.405 5.286 1.00 92.06 89 LEU A O 1
ATOM 688 N N . GLU A 1 90 ? -2.946 0.491 7.374 1.00 90.44 90 GLU A N 1
ATOM 689 C CA . GLU A 1 90 ? -1.791 -0.160 8.042 1.00 90.44 90 GLU A CA 1
ATOM 690 C C . GLU A 1 90 ? -1.686 -1.686 7.825 1.00 90.44 90 GLU A C 1
ATOM 692 O O . GLU A 1 90 ? -0.823 -2.353 8.394 1.00 90.44 90 GLU A O 1
ATOM 697 N N . GLY A 1 91 ? -2.552 -2.264 6.993 1.00 89.25 91 GLY A N 1
ATOM 698 C CA . GLY A 1 91 ? -2.565 -3.697 6.691 1.00 89.25 91 GLY A CA 1
ATOM 699 C C . GLY A 1 91 ? -1.388 -4.211 5.867 1.00 89.25 91 GLY A C 1
ATOM 700 O O . GLY A 1 91 ? -1.216 -5.426 5.773 1.00 89.25 91 GLY A O 1
ATOM 701 N N . PHE A 1 92 ? -0.575 -3.319 5.296 1.00 91.81 92 PHE A N 1
ATOM 702 C CA . PHE A 1 92 ? 0.523 -3.684 4.406 1.00 91.81 92 PHE A CA 1
ATOM 703 C C . PHE A 1 92 ? 1.817 -2.952 4.751 1.00 91.81 92 PHE A C 1
ATOM 705 O O . PHE A 1 92 ? 1.818 -1.757 5.044 1.00 91.81 92 PHE A O 1
ATOM 712 N N . ILE A 1 93 ? 2.926 -3.681 4.668 1.00 92.00 93 ILE A N 1
ATOM 713 C CA . ILE A 1 93 ? 4.282 -3.138 4.634 1.00 92.00 93 ILE A CA 1
ATOM 714 C C . ILE A 1 93 ? 4.766 -3.273 3.198 1.00 92.00 93 ILE A C 1
ATOM 716 O O . ILE A 1 93 ? 4.957 -4.387 2.700 1.00 92.00 93 ILE A O 1
ATOM 720 N N . TRP A 1 94 ? 4.955 -2.134 2.543 1.00 90.81 94 TRP A N 1
ATOM 721 C CA . TRP A 1 94 ? 5.436 -2.086 1.173 1.00 90.81 94 TRP A CA 1
ATOM 722 C C . TRP A 1 94 ? 6.909 -2.456 1.116 1.00 90.81 94 TRP A C 1
ATOM 724 O O . TRP A 1 94 ? 7.733 -1.957 1.884 1.00 90.81 94 TRP A O 1
ATOM 734 N N . LYS A 1 95 ? 7.240 -3.354 0.196 1.00 90.56 95 LYS A N 1
ATOM 735 C CA . LYS A 1 95 ? 8.607 -3.790 -0.042 1.00 90.56 95 LYS A CA 1
ATOM 736 C C . LYS A 1 95 ? 8.865 -3.754 -1.540 1.00 90.56 95 LYS A C 1
ATOM 738 O O . LYS A 1 95 ? 8.155 -4.389 -2.311 1.00 90.56 95 LYS A O 1
ATOM 743 N N . SER A 1 96 ? 9.916 -3.039 -1.931 1.00 87.81 96 SER A N 1
ATOM 744 C CA . SER A 1 96 ? 10.394 -3.066 -3.311 1.00 87.81 96 SER A CA 1
ATOM 745 C C . SER A 1 96 ? 10.957 -4.450 -3.627 1.00 87.81 96 SER A C 1
ATOM 747 O O . SER A 1 96 ? 11.871 -4.939 -2.953 1.00 87.81 96 SER A O 1
ATOM 749 N N . GLU A 1 97 ? 10.373 -5.099 -4.628 1.00 83.00 97 GLU A N 1
ATOM 750 C CA . GLU A 1 97 ? 10.801 -6.392 -5.147 1.00 83.00 97 GLU A CA 1
ATOM 751 C C . GLU A 1 97 ? 11.332 -6.207 -6.564 1.00 83.00 97 GLU A C 1
ATOM 753 O O . GLU A 1 97 ? 10.661 -6.483 -7.554 1.00 83.00 97 GLU A O 1
ATOM 758 N N . ASP A 1 98 ? 12.577 -5.741 -6.663 1.00 78.25 98 ASP A N 1
ATOM 759 C CA . ASP A 1 98 ? 13.285 -5.703 -7.938 1.00 78.25 98 ASP A CA 1
ATOM 760 C C . ASP A 1 98 ? 13.791 -7.107 -8.295 1.00 78.25 98 ASP A C 1
ATOM 762 O O . ASP A 1 98 ? 14.917 -7.518 -7.985 1.00 78.25 98 ASP A O 1
ATOM 766 N N . TRP A 1 99 ? 12.906 -7.872 -8.930 1.00 75.75 99 TRP A N 1
ATOM 767 C CA . TRP A 1 99 ? 13.229 -9.195 -9.449 1.00 75.75 99 TRP A CA 1
ATOM 768 C C . TRP A 1 99 ? 14.399 -9.150 -10.438 1.00 75.75 99 TRP A C 1
ATOM 770 O O . TRP A 1 99 ? 15.265 -10.026 -10.405 1.00 75.75 99 TRP A O 1
ATOM 780 N N . HIS A 1 100 ? 14.481 -8.115 -11.277 1.00 74.94 100 HIS A N 1
ATOM 781 C CA . HIS A 1 100 ? 15.548 -7.994 -12.267 1.00 74.94 100 HIS A CA 1
ATOM 782 C C . HIS A 1 100 ? 16.910 -7.809 -11.595 1.00 74.94 100 HIS A C 1
ATOM 784 O O . HIS A 1 100 ? 17.867 -8.494 -11.960 1.00 74.94 100 HIS A O 1
ATOM 790 N N . ALA A 1 101 ? 16.998 -6.968 -10.561 1.00 73.38 101 ALA A N 1
ATOM 791 C CA . ALA A 1 101 ? 18.216 -6.825 -9.768 1.00 73.38 101 ALA A CA 1
ATOM 792 C C . ALA A 1 101 ? 18.611 -8.141 -9.081 1.00 73.38 101 ALA A C 1
ATOM 794 O O . ALA A 1 101 ? 19.794 -8.496 -9.048 1.00 73.38 101 ALA A O 1
ATOM 795 N N . HIS A 1 102 ? 17.632 -8.904 -8.583 1.00 77.31 102 HIS A N 1
ATOM 796 C CA . HIS A 1 102 ? 17.891 -10.209 -7.979 1.00 77.31 102 HIS A CA 1
ATOM 797 C C . HIS A 1 102 ? 18.476 -11.204 -8.992 1.00 77.31 102 HIS A C 1
ATOM 799 O O . HIS A 1 102 ? 19.517 -11.808 -8.729 1.00 77.31 102 HIS A O 1
ATOM 805 N N . VAL A 1 103 ? 17.877 -11.314 -10.180 1.00 79.69 103 VAL A N 1
ATOM 806 C CA . VAL A 1 103 ? 18.370 -12.177 -11.265 1.00 79.69 103 VAL A CA 1
ATOM 807 C C . VAL A 1 103 ? 19.781 -11.776 -11.701 1.00 79.69 103 VAL A C 1
ATOM 809 O O . VAL A 1 103 ? 20.646 -12.641 -11.833 1.00 79.69 103 VAL A O 1
ATOM 812 N N . ILE A 1 104 ? 20.050 -10.477 -11.864 1.00 81.38 104 ILE A N 1
ATOM 813 C CA . ILE A 1 104 ? 21.387 -9.977 -12.217 1.00 81.38 104 ILE A CA 1
ATOM 814 C C . ILE A 1 104 ? 22.406 -10.367 -11.141 1.00 81.38 104 ILE A C 1
ATOM 816 O O . ILE A 1 104 ? 23.493 -10.842 -11.468 1.00 81.38 104 ILE A O 1
ATOM 820 N N . SER A 1 105 ? 22.061 -10.222 -9.858 1.00 70.44 105 SER A N 1
ATOM 821 C CA . SER A 1 105 ? 22.966 -10.589 -8.763 1.00 70.44 105 SER A CA 1
ATOM 822 C C . SER A 1 105 ? 23.339 -12.075 -8.775 1.00 70.44 105 SER A C 1
ATOM 824 O O . SER A 1 105 ? 24.506 -12.412 -8.572 1.00 70.44 105 SER A O 1
ATOM 826 N N . LEU A 1 106 ? 22.386 -12.955 -9.096 1.00 77.62 106 LEU A N 1
ATOM 827 C CA . LEU A 1 106 ? 22.618 -14.396 -9.197 1.00 77.62 106 LEU A CA 1
ATOM 828 C C . LEU A 1 106 ? 23.522 -14.732 -10.389 1.00 77.62 106 LEU A C 1
ATOM 830 O O . LEU A 1 106 ? 24.474 -15.496 -10.245 1.00 77.62 106 LEU A O 1
ATOM 834 N N . GLN A 1 107 ? 23.292 -14.095 -11.539 1.00 78.00 107 GLN A N 1
ATOM 835 C CA . GLN A 1 107 ? 24.136 -14.264 -12.726 1.00 78.00 107 GLN A CA 1
ATOM 836 C C . GLN A 1 107 ? 25.575 -13.778 -12.492 1.00 78.00 107 GLN A C 1
ATOM 838 O O . GLN A 1 107 ? 26.533 -14.38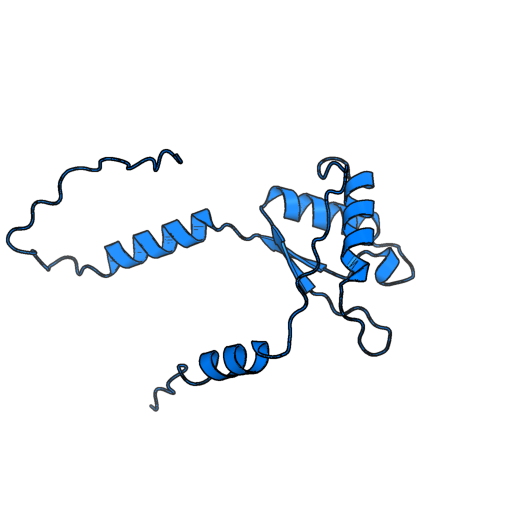7 -12.972 1.00 78.00 107 GLN A O 1
ATOM 843 N N . VAL A 1 108 ? 25.755 -12.684 -11.745 1.00 74.06 108 VAL A N 1
ATOM 844 C CA . VAL A 1 108 ? 27.085 -12.170 -11.384 1.00 74.06 108 VAL A CA 1
ATOM 845 C C . VAL A 1 108 ? 27.782 -13.098 -10.389 1.00 74.06 108 VAL A C 1
ATOM 847 O O . VAL A 1 108 ? 28.979 -13.337 -10.537 1.00 74.06 108 VAL A O 1
ATOM 850 N N . GLN A 1 109 ? 27.062 -13.663 -9.416 1.00 63.84 109 GLN A N 1
ATOM 851 C CA . GLN A 1 109 ? 27.620 -14.648 -8.484 1.00 63.84 109 GLN A CA 1
ATOM 852 C C . GLN A 1 109 ? 28.053 -15.936 -9.189 1.00 63.84 109 GLN A C 1
ATOM 854 O O . GLN A 1 109 ? 29.137 -16.434 -8.901 1.00 63.84 109 GLN A O 1
ATOM 859 N N . GLU A 1 110 ? 27.271 -16.438 -10.147 1.00 58.38 110 GLU A N 1
ATOM 860 C CA . GLU A 1 110 ? 27.652 -17.602 -10.956 1.00 58.38 110 GLU A CA 1
ATOM 861 C C . GLU A 1 110 ? 28.947 -17.339 -11.744 1.00 58.38 110 GLU A C 1
ATOM 863 O O . GLU A 1 110 ? 29.842 -18.181 -11.774 1.00 58.38 110 GLU A O 1
ATOM 868 N N . ARG A 1 111 ? 29.107 -16.130 -12.303 1.00 55.03 111 ARG A N 1
ATOM 869 C CA . ARG A 1 111 ? 30.339 -15.721 -13.003 1.00 55.03 111 ARG A CA 1
ATOM 870 C C . ARG A 1 111 ? 31.525 -15.496 -12.064 1.00 55.03 111 ARG A C 1
ATOM 872 O O . ARG A 1 111 ? 32.651 -15.807 -12.437 1.00 55.03 111 ARG A O 1
ATOM 879 N N . ALA A 1 112 ? 31.294 -14.964 -10.865 1.00 56.34 112 ALA A N 1
ATOM 880 C CA . ALA A 1 112 ? 32.335 -14.723 -9.865 1.00 56.34 112 ALA A CA 1
ATOM 881 C C . ALA A 1 112 ? 32.774 -16.005 -9.131 1.00 56.34 112 ALA A C 1
ATOM 883 O O . ALA A 1 112 ? 33.886 -16.064 -8.610 1.00 56.34 112 ALA A O 1
ATOM 884 N N . ALA A 1 113 ? 31.925 -17.037 -9.108 1.00 56.66 113 ALA A N 1
ATOM 885 C CA . ALA A 1 113 ? 32.245 -18.362 -8.583 1.00 56.66 113 ALA A CA 1
ATOM 886 C C . ALA A 1 113 ? 33.150 -19.184 -9.520 1.00 56.66 113 ALA A C 1
ATOM 888 O O . ALA A 1 113 ? 33.621 -20.249 -9.123 1.00 56.66 113 ALA A O 1
ATOM 889 N N . ILE A 1 114 ? 33.437 -18.694 -10.733 1.00 53.00 114 ILE A N 1
ATOM 890 C CA . ILE A 1 114 ? 34.497 -19.228 -11.589 1.00 53.00 114 ILE A CA 1
ATOM 891 C C . ILE A 1 114 ? 35.818 -18.621 -11.094 1.00 53.00 114 ILE A C 1
ATOM 893 O O . ILE A 1 114 ? 36.062 -17.432 -11.319 1.00 53.00 114 ILE A O 1
ATOM 897 N N . PRO A 1 115 ? 36.691 -19.381 -10.407 1.00 50.91 115 PRO A N 1
ATOM 898 C CA . PRO A 1 115 ? 37.957 -18.839 -9.939 1.00 50.91 115 PRO A CA 1
ATOM 899 C C . PRO A 1 115 ? 38.774 -18.363 -11.142 1.00 50.91 115 PRO A C 1
ATOM 901 O O . PRO A 1 115 ? 38.923 -19.088 -12.130 1.00 50.91 115 PRO A O 1
ATOM 904 N N . SER A 1 116 ? 39.350 -17.164 -11.033 1.00 51.28 116 SER A N 1
ATOM 905 C CA . SER A 1 116 ? 40.138 -16.446 -12.049 1.00 51.28 116 SER A CA 1
ATOM 906 C C . SER A 1 116 ? 41.458 -17.130 -12.466 1.00 51.28 116 SER A C 1
ATOM 908 O O . SER A 1 116 ? 42.363 -16.493 -12.999 1.00 51.28 116 SER A O 1
ATOM 910 N N . GLY A 1 117 ? 41.563 -18.446 -12.277 1.00 45.84 117 GLY A N 1
ATOM 911 C CA . GLY A 1 117 ? 42.659 -19.299 -12.731 1.00 45.84 117 GLY A CA 1
ATOM 912 C C . GLY A 1 117 ? 42.224 -20.640 -13.335 1.00 45.84 117 GLY A C 1
ATOM 913 O O . GLY A 1 117 ? 43.091 -21.396 -13.770 1.00 45.84 117 GLY A O 1
ATOM 914 N N . CYS A 1 118 ? 40.926 -20.965 -13.405 1.00 38.91 118 CYS A N 1
ATOM 915 C CA . CYS A 1 118 ? 40.486 -22.198 -14.060 1.00 38.91 118 CYS A CA 1
ATOM 916 C C . CYS A 1 118 ? 40.352 -21.969 -15.570 1.00 38.91 118 CYS A C 1
ATOM 918 O O . CYS A 1 118 ? 39.313 -21.539 -16.069 1.00 38.91 118 CYS A O 1
ATOM 920 N N . LYS A 1 119 ? 41.425 -22.257 -16.315 1.00 42.34 119 LYS A N 1
ATOM 921 C CA . LYS A 1 119 ? 41.313 -22.483 -17.757 1.00 42.34 119 LYS A CA 1
ATOM 922 C C . LYS A 1 119 ? 40.519 -23.769 -17.955 1.00 42.34 119 LYS A C 1
ATOM 924 O O . LYS A 1 119 ? 41.073 -24.860 -17.843 1.00 42.34 119 LYS A O 1
ATOM 929 N N . ILE A 1 120 ? 39.233 -23.637 -18.254 1.00 45.41 120 ILE A N 1
ATOM 930 C CA . ILE A 1 120 ? 38.445 -24.729 -18.821 1.00 45.41 120 ILE A CA 1
ATOM 931 C C . ILE A 1 120 ? 39.077 -25.014 -20.189 1.00 45.41 120 ILE A C 1
ATOM 933 O O . ILE A 1 120 ? 38.925 -24.233 -21.127 1.00 45.41 120 ILE A O 1
ATOM 937 N N . GLN A 1 121 ? 39.907 -26.053 -20.285 1.00 40.50 121 GLN A N 1
ATOM 938 C CA . GLN A 1 121 ? 40.446 -26.480 -21.570 1.00 40.50 121 GLN A CA 1
ATOM 939 C C . GLN A 1 121 ? 39.272 -26.931 -22.449 1.00 40.50 121 GLN A C 1
ATOM 941 O O . GLN A 1 121 ? 38.635 -27.937 -22.159 1.00 40.50 121 GLN A O 1
ATOM 946 N N . GLY A 1 122 ? 39.011 -26.187 -23.527 1.00 43.69 122 GLY A N 1
ATOM 947 C CA . GLY A 1 122 ? 38.343 -26.729 -24.709 1.00 43.69 122 GLY A CA 1
ATOM 948 C C . GLY A 1 122 ? 36.819 -26.652 -24.773 1.00 43.69 122 GLY A C 1
ATOM 949 O O . GLY A 1 122 ? 36.220 -27.525 -25.393 1.00 43.69 122 GLY A O 1
ATOM 950 N N . VAL A 1 123 ? 36.178 -25.619 -24.224 1.00 38.94 123 VAL A N 1
ATOM 951 C CA . VAL A 1 123 ? 34.811 -25.284 -24.659 1.00 38.94 123 VAL A CA 1
ATOM 952 C C . VAL A 1 123 ? 34.757 -23.813 -25.029 1.00 38.94 123 VAL A C 1
ATOM 954 O O . VAL A 1 123 ? 34.626 -22.943 -24.170 1.00 38.94 123 VAL A O 1
ATOM 957 N N . ASP A 1 124 ? 34.907 -23.543 -26.324 1.00 33.59 124 ASP A N 1
ATOM 958 C CA . ASP A 1 124 ? 34.543 -22.257 -26.899 1.00 33.59 124 ASP A CA 1
ATOM 959 C C . ASP A 1 124 ? 33.060 -22.024 -26.609 1.00 33.59 124 ASP A C 1
ATOM 961 O O . ASP A 1 124 ? 32.179 -22.695 -27.150 1.00 33.59 124 ASP A O 1
ATOM 965 N N . MET A 1 125 ? 32.783 -21.091 -25.702 1.00 40.34 125 MET A N 1
ATOM 966 C CA . MET A 1 125 ? 31.438 -20.583 -25.495 1.00 40.34 125 MET A CA 1
ATOM 967 C C . MET A 1 125 ? 31.087 -19.749 -26.736 1.00 40.34 125 MET A C 1
ATOM 969 O O . MET A 1 125 ? 31.774 -18.757 -26.998 1.00 40.34 125 MET A O 1
ATOM 973 N N . PRO A 1 126 ? 30.070 -20.122 -27.534 1.00 42.47 126 PRO A N 1
ATOM 974 C CA . PRO A 1 126 ? 29.687 -19.313 -28.680 1.00 42.47 126 PRO A CA 1
ATOM 975 C C . PRO A 1 126 ? 29.221 -17.929 -28.198 1.00 42.47 126 PRO A C 1
ATOM 977 O O . PRO A 1 126 ? 28.577 -17.830 -27.146 1.00 42.47 126 PRO A O 1
ATOM 980 N N . PRO A 1 127 ? 29.538 -16.849 -28.935 1.00 38.53 127 PRO A N 1
ATOM 981 C CA . PRO A 1 127 ? 29.165 -15.507 -28.528 1.00 38.53 127 PRO A CA 1
ATOM 982 C C . PRO A 1 127 ? 27.641 -15.387 -28.478 1.00 38.53 127 PRO A C 1
ATOM 984 O O . PRO A 1 127 ? 26.945 -15.712 -29.439 1.00 38.53 127 PRO A O 1
ATOM 987 N N . LEU A 1 128 ? 27.167 -14.934 -27.315 1.00 42.62 128 LEU A N 1
ATOM 988 C CA . LEU A 1 128 ? 25.844 -14.397 -26.993 1.00 42.62 128 LEU A CA 1
ATOM 989 C C . LEU A 1 128 ? 24.897 -14.277 -28.196 1.00 42.62 128 LEU A C 1
ATOM 991 O O . LEU A 1 128 ? 24.825 -13.236 -28.850 1.00 42.62 128 LEU A O 1
ATOM 995 N N . ARG A 1 129 ? 24.077 -15.305 -28.414 1.00 32.91 129 ARG A N 1
ATOM 996 C CA . ARG A 1 129 ? 22.759 -15.083 -28.999 1.00 32.91 129 ARG A CA 1
ATOM 997 C C . ARG A 1 129 ? 21.810 -14.885 -27.831 1.00 32.91 129 ARG A C 1
ATOM 999 O O . ARG A 1 129 ? 21.534 -15.826 -27.092 1.00 32.91 129 ARG A O 1
ATOM 1006 N N . ALA A 1 130 ? 21.365 -13.646 -27.638 1.00 40.38 130 ALA A N 1
ATOM 1007 C CA . ALA A 1 130 ? 20.171 -13.372 -26.861 1.00 40.38 130 ALA A CA 1
ATOM 1008 C C . ALA A 1 130 ? 19.057 -14.249 -27.443 1.00 40.38 130 ALA A C 1
ATOM 1010 O O . ALA A 1 130 ? 18.557 -13.987 -28.536 1.00 40.38 130 ALA A O 1
ATOM 1011 N N . VAL A 1 131 ? 18.726 -15.341 -26.758 1.00 35.62 131 VAL A N 1
ATOM 10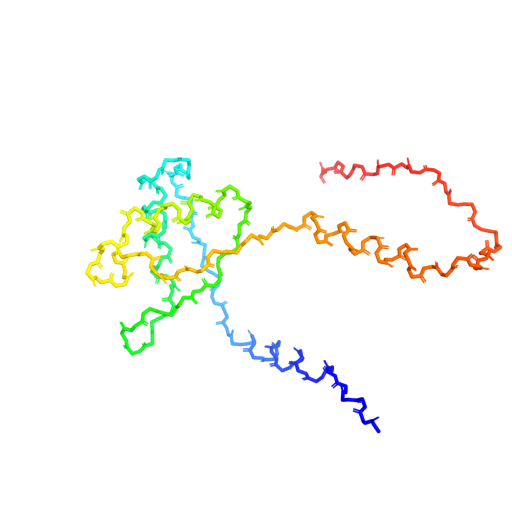12 C CA . VAL A 1 131 ? 17.483 -16.052 -27.021 1.00 35.62 131 VAL A CA 1
ATOM 1013 C C . VAL A 1 131 ? 16.416 -15.191 -26.367 1.00 35.62 131 VAL A C 1
ATOM 1015 O O . VAL A 1 131 ? 16.060 -15.377 -25.207 1.00 35.62 131 VAL A O 1
ATOM 1018 N N . CYS A 1 132 ? 15.958 -14.181 -27.109 1.00 32.62 132 CYS A N 1
ATOM 1019 C CA . CYS A 1 132 ? 14.581 -13.743 -26.981 1.00 32.62 132 CYS A CA 1
ATOM 1020 C C . CYS A 1 132 ? 13.747 -15.010 -27.162 1.00 32.62 132 CYS A C 1
ATOM 1022 O O . CYS A 1 132 ? 13.677 -15.559 -28.261 1.00 32.62 132 CYS A O 1
ATOM 1024 N N . LEU A 1 133 ? 13.206 -15.531 -26.063 1.00 32.88 133 LEU A N 1
ATOM 1025 C CA . LEU A 1 133 ? 12.097 -16.464 -26.129 1.00 32.88 133 LEU A CA 1
ATOM 1026 C C . LEU A 1 133 ? 10.939 -15.672 -26.740 1.00 32.88 133 LEU A C 1
ATOM 1028 O O . LEU A 1 133 ? 10.231 -14.960 -26.033 1.00 32.88 133 LEU A O 1
ATOM 1032 N N . GLU A 1 134 ? 10.798 -15.732 -28.064 1.00 37.59 134 GLU A N 1
ATOM 1033 C CA . GLU A 1 134 ? 9.505 -15.471 -28.678 1.00 37.59 134 GLU A CA 1
ATOM 1034 C C . GLU A 1 134 ? 8.548 -16.523 -28.122 1.00 37.59 134 GLU A C 1
ATOM 1036 O O . GLU A 1 134 ? 8.740 -17.729 -28.293 1.00 37.59 134 GLU A O 1
ATOM 1041 N N . MET A 1 135 ? 7.570 -16.038 -27.362 1.00 35.50 135 MET A N 1
ATOM 1042 C CA . MET A 1 135 ? 6.421 -16.814 -26.936 1.00 35.50 135 MET A CA 1
ATOM 1043 C C . MET A 1 135 ? 5.613 -17.152 -28.186 1.00 35.50 135 MET A C 1
ATOM 1045 O O . MET A 1 135 ? 5.147 -16.246 -28.877 1.00 35.50 135 MET A O 1
ATOM 1049 N N . ASN A 1 136 ? 5.453 -18.445 -28.451 1.00 34.09 136 ASN A N 1
ATOM 1050 C CA . ASN A 1 136 ? 4.412 -18.976 -29.319 1.00 34.09 136 ASN A CA 1
ATOM 1051 C C . ASN A 1 136 ? 3.628 -20.015 -28.520 1.00 34.09 136 ASN A C 1
ATOM 1053 O O . ASN A 1 136 ? 4.297 -20.851 -27.867 1.00 34.09 136 ASN A O 1
#